Protein AF-A0AB36S4K6-F1 (afdb_monomer_lite)

Sequence (87 aa):
MKRKWESIVGIIGGILALVFFGGLAVTLKKMSIKDFETSYQALKLEKTGTLDNTFHLLQDMTGLFAITLFISLIFLVVAVFFSIREL

Structure (mmCIF, N/CA/C/O backbone):
data_AF-A0AB36S4K6-F1
#
_entry.id   AF-A0AB36S4K6-F1
#
loop_
_atom_site.group_PDB
_atom_site.id
_atom_site.type_symbol
_atom_site.label_atom_id
_atom_site.label_alt_id
_atom_site.label_comp_id
_atom_site.label_asym_id
_atom_site.label_entity_id
_atom_site.label_seq_id
_atom_site.pdbx_PDB_ins_code
_atom_site.Cartn_x
_atom_site.Cartn_y
_atom_site.Cartn_z
_atom_site.occupancy
_atom_site.B_iso_or_equiv
_atom_site.auth_seq_id
_atom_site.auth_comp_id
_atom_site.auth_asym_id
_atom_site.auth_atom_id
_atom_site.pdbx_PDB_model_num
ATOM 1 N N . MET A 1 1 ? 8.202 2.381 -29.418 1.00 53.72 1 MET A N 1
ATOM 2 C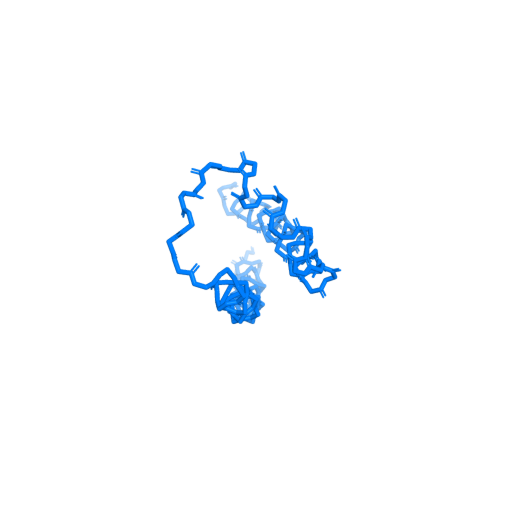 CA . MET A 1 1 ? 7.114 3.076 -28.683 1.00 53.72 1 MET A CA 1
ATOM 3 C C . MET A 1 1 ? 6.494 2.256 -27.541 1.00 53.72 1 MET A C 1
ATOM 5 O O . MET A 1 1 ? 6.123 2.878 -26.558 1.00 53.72 1 MET A O 1
ATOM 9 N N . LYS A 1 2 ? 6.432 0.909 -27.600 1.00 53.06 2 LYS A N 1
ATOM 10 C CA . LYS A 1 2 ? 5.877 0.049 -26.522 1.00 53.06 2 LYS A CA 1
ATOM 11 C C . LYS A 1 2 ? 6.530 0.228 -25.131 1.00 53.06 2 LYS A C 1
ATOM 13 O O . LYS A 1 2 ? 5.814 0.519 -24.183 1.00 53.06 2 LYS A O 1
ATOM 18 N N . ARG A 1 3 ? 7.871 0.193 -25.030 1.00 62.81 3 ARG A N 1
ATOM 19 C CA . ARG A 1 3 ? 8.606 0.294 -23.741 1.00 62.81 3 ARG A CA 1
ATOM 20 C C . ARG A 1 3 ? 8.368 1.597 -22.956 1.00 62.81 3 ARG A C 1
ATOM 22 O O . ARG A 1 3 ? 8.324 1.582 -21.732 1.00 62.81 3 ARG A O 1
ATOM 29 N N . LYS A 1 4 ? 8.178 2.736 -23.642 1.00 66.94 4 LYS A N 1
ATOM 30 C CA . LYS A 1 4 ? 7.895 4.029 -22.977 1.00 66.94 4 LYS A CA 1
ATOM 31 C C . LYS A 1 4 ? 6.511 4.050 -22.319 1.00 66.94 4 LYS A C 1
ATOM 33 O O . LYS A 1 4 ? 6.355 4.653 -21.265 1.00 66.94 4 LYS A O 1
ATOM 38 N N . TRP A 1 5 ? 5.528 3.383 -22.922 1.00 72.44 5 TRP A N 1
ATOM 39 C CA . TRP A 1 5 ? 4.167 3.298 -22.390 1.00 72.44 5 TRP A CA 1
ATOM 40 C C . TRP A 1 5 ? 4.099 2.417 -21.137 1.00 72.44 5 TRP A C 1
ATOM 42 O O . TRP A 1 5 ? 3.482 2.810 -20.153 1.00 72.44 5 TRP A O 1
ATOM 52 N N . GLU A 1 6 ? 4.802 1.281 -21.135 1.00 70.00 6 GLU A N 1
ATOM 53 C CA . GLU A 1 6 ? 4.902 0.386 -19.970 1.00 70.00 6 GLU A CA 1
ATOM 54 C C . GLU A 1 6 ? 5.531 1.092 -18.764 1.00 70.00 6 GLU A C 1
ATOM 56 O O . GLU A 1 6 ? 5.026 0.986 -17.648 1.00 70.00 6 GLU A O 1
ATOM 61 N N . SER A 1 7 ? 6.580 1.889 -18.993 1.00 71.25 7 SER A N 1
ATOM 62 C CA . SER A 1 7 ? 7.220 2.655 -17.922 1.00 71.25 7 SER A CA 1
ATOM 63 C C . SER A 1 7 ? 6.298 3.732 -17.339 1.00 71.25 7 SER A C 1
ATOM 65 O O . SER A 1 7 ? 6.282 3.920 -16.127 1.00 71.25 7 SER A O 1
ATOM 67 N N . ILE A 1 8 ? 5.514 4.429 -18.170 1.00 79.12 8 ILE A N 1
ATOM 68 C CA . ILE A 1 8 ? 4.569 5.461 -17.707 1.00 79.12 8 ILE A CA 1
ATOM 69 C C . ILE A 1 8 ? 3.432 4.827 -16.898 1.00 79.12 8 ILE A C 1
ATOM 71 O O . ILE A 1 8 ? 3.111 5.306 -15.812 1.00 79.12 8 ILE A O 1
ATOM 75 N N . VAL A 1 9 ? 2.859 3.724 -17.387 1.00 80.75 9 VAL A N 1
ATOM 76 C CA . VAL A 1 9 ? 1.797 2.991 -16.680 1.00 80.75 9 VAL A CA 1
ATOM 77 C C . VAL A 1 9 ? 2.315 2.417 -15.359 1.00 80.75 9 VAL A C 1
ATOM 79 O O . VAL A 1 9 ? 1.623 2.511 -14.348 1.00 80.75 9 VAL A O 1
ATOM 82 N N . GLY A 1 10 ? 3.548 1.901 -15.332 1.00 79.00 10 GLY A N 1
ATOM 83 C CA . GLY A 1 10 ? 4.195 1.423 -14.109 1.00 79.00 10 GLY A CA 1
ATOM 84 C C . GLY A 1 10 ? 4.386 2.525 -13.062 1.00 79.00 10 GLY A C 1
ATOM 85 O O . GLY A 1 10 ? 4.071 2.317 -11.892 1.00 79.00 10 GLY A O 1
ATOM 86 N N . ILE A 1 11 ? 4.828 3.718 -13.476 1.00 80.31 11 ILE A N 1
ATOM 87 C CA . ILE A 1 11 ? 4.996 4.870 -12.573 1.00 80.31 11 ILE A CA 1
ATOM 88 C C . ILE A 1 11 ? 3.643 5.335 -12.021 1.00 80.31 11 ILE A C 1
ATOM 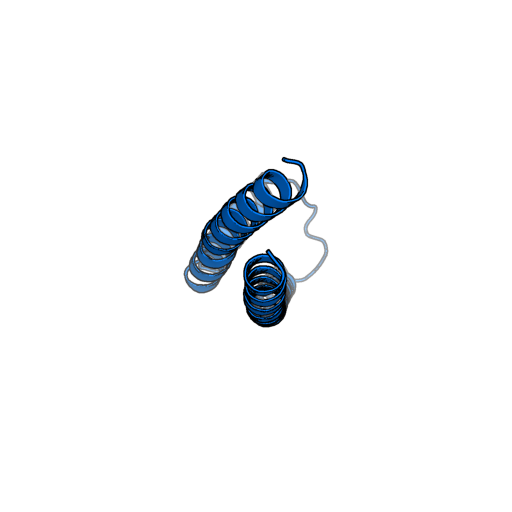90 O O . ILE A 1 11 ? 3.504 5.513 -10.811 1.00 80.31 11 ILE A O 1
ATOM 94 N N . ILE A 1 12 ? 2.630 5.493 -12.880 1.00 85.38 12 ILE A N 1
ATOM 95 C CA . ILE A 1 12 ? 1.286 5.918 -12.459 1.00 85.38 12 ILE A CA 1
ATOM 96 C C . ILE A 1 12 ? 0.673 4.889 -11.502 1.00 85.38 12 ILE A C 1
ATOM 98 O O . ILE A 1 12 ? 0.161 5.265 -10.449 1.00 85.38 12 ILE A O 1
ATOM 102 N N . GLY A 1 13 ? 0.772 3.597 -11.829 1.00 82.50 13 GLY A N 1
ATOM 103 C CA . GLY A 1 13 ? 0.289 2.509 -10.980 1.00 82.50 13 GLY A CA 1
ATOM 104 C C . GLY A 1 13 ? 0.992 2.463 -9.622 1.00 82.50 13 GLY A C 1
ATOM 105 O O . GLY A 1 13 ? 0.329 2.316 -8.597 1.00 82.50 13 GLY A O 1
ATOM 106 N N . GLY A 1 14 ? 2.313 2.670 -9.595 1.00 81.19 14 GLY A N 1
ATOM 107 C CA . GLY A 1 14 ? 3.090 2.751 -8.358 1.00 81.19 14 GLY A CA 1
ATOM 108 C C . GLY A 1 14 ? 2.664 3.917 -7.459 1.00 81.19 14 GLY A C 1
ATOM 109 O O . GLY A 1 14 ? 2.481 3.729 -6.257 1.00 81.19 14 GLY A O 1
ATOM 110 N N . ILE A 1 15 ? 2.438 5.105 -8.031 1.00 81.94 15 ILE A N 1
ATOM 111 C CA . ILE A 1 15 ? 1.972 6.284 -7.280 1.00 81.94 15 ILE A CA 1
ATOM 112 C C . ILE A 1 15 ? 0.555 6.061 -6.738 1.00 81.94 15 ILE A C 1
ATOM 114 O O . ILE A 1 15 ? 0.300 6.333 -5.564 1.00 81.94 15 ILE A O 1
ATOM 118 N N . LEU A 1 16 ? -0.361 5.533 -7.556 1.00 82.62 16 LEU A N 1
ATOM 119 C CA . LEU A 1 16 ? -1.726 5.223 -7.119 1.00 82.62 16 LEU A CA 1
ATOM 120 C C . LEU A 1 16 ? -1.740 4.201 -5.979 1.00 82.62 16 LEU A C 1
ATOM 122 O O . LEU A 1 16 ? -2.456 4.399 -4.998 1.00 82.62 16 LEU A O 1
ATOM 126 N N . ALA A 1 17 ? -0.920 3.151 -6.073 1.00 79.88 17 ALA A N 1
ATOM 127 C CA . ALA A 1 17 ? -0.777 2.165 -5.010 1.00 79.88 17 ALA A CA 1
ATOM 128 C C . ALA A 1 17 ? -0.256 2.814 -3.717 1.00 79.88 17 ALA A C 1
ATOM 130 O O . ALA A 1 17 ? -0.846 2.620 -2.656 1.00 79.88 17 ALA A O 1
ATOM 131 N N . LEU A 1 18 ? 0.786 3.648 -3.792 1.00 78.94 18 LEU A N 1
ATOM 132 C CA . LEU A 1 18 ? 1.307 4.358 -2.619 1.00 78.94 18 LEU A CA 1
ATOM 133 C C . LEU A 1 18 ? 0.252 5.225 -1.932 1.00 78.94 18 LEU A C 1
ATOM 135 O O . LEU A 1 18 ? 0.128 5.179 -0.709 1.00 78.94 18 LEU A O 1
ATOM 139 N N . VAL A 1 19 ? -0.508 6.007 -2.701 1.00 81.06 19 VAL A N 1
ATOM 140 C CA . VAL A 1 19 ? -1.537 6.901 -2.151 1.00 81.06 19 VAL A CA 1
ATOM 141 C C . VAL A 1 19 ? -2.674 6.096 -1.526 1.00 81.06 19 VAL A C 1
ATOM 143 O O . VAL A 1 19 ? -3.083 6.386 -0.402 1.00 81.06 19 VAL A O 1
ATOM 146 N N . PHE A 1 20 ? -3.160 5.063 -2.216 1.00 79.62 20 PHE A N 1
ATOM 147 C CA . PHE A 1 20 ? -4.274 4.247 -1.740 1.00 79.62 20 PHE A CA 1
ATOM 148 C C . PHE A 1 20 ? -3.903 3.461 -0.477 1.00 79.62 20 PHE A C 1
ATOM 150 O O . PHE A 1 20 ? -4.603 3.532 0.531 1.00 79.62 20 PHE A O 1
ATOM 157 N N . PHE A 1 21 ? -2.763 2.768 -0.485 1.00 75.81 21 PHE A N 1
ATOM 158 C CA . PHE A 1 21 ? -2.353 1.931 0.641 1.00 75.81 21 PHE A CA 1
ATOM 159 C C . PHE A 1 21 ? -1.751 2.725 1.796 1.00 75.81 21 PHE A C 1
ATOM 161 O O . PHE A 1 21 ? -2.015 2.399 2.952 1.00 75.81 21 PHE A O 1
ATOM 168 N N . GLY A 1 22 ? -1.027 3.811 1.517 1.00 77.56 22 GLY A N 1
ATOM 169 C CA . GLY A 1 22 ? -0.622 4.767 2.546 1.00 77.56 22 GLY A CA 1
ATOM 170 C C . GLY A 1 22 ? -1.836 5.398 3.234 1.00 77.56 22 GLY A C 1
ATOM 171 O O . GLY A 1 22 ? -1.879 5.479 4.462 1.00 77.56 22 GLY A O 1
ATOM 172 N N . GLY A 1 23 ? -2.862 5.765 2.458 1.00 77.50 23 GLY A N 1
ATOM 173 C CA . GLY A 1 23 ? -4.133 6.279 2.968 1.00 77.50 23 GLY A CA 1
ATOM 174 C C . GLY A 1 23 ? -4.892 5.260 3.822 1.00 77.50 23 GLY A C 1
ATOM 175 O O . GLY A 1 23 ? -5.349 5.603 4.913 1.00 77.50 23 GLY A O 1
ATOM 176 N N . LEU A 1 24 ? -4.968 4.000 3.381 1.00 75.56 24 LEU A N 1
ATOM 177 C CA . LEU A 1 24 ? -5.594 2.910 4.136 1.00 75.56 24 LEU A CA 1
ATOM 178 C C . LEU A 1 24 ? -4.852 2.601 5.439 1.00 75.56 24 LEU A C 1
ATOM 180 O O . LEU A 1 24 ? -5.487 2.508 6.486 1.00 75.56 24 LEU A O 1
ATOM 184 N N . ALA A 1 25 ? -3.521 2.507 5.407 1.00 73.00 25 ALA A N 1
ATOM 185 C CA . ALA A 1 25 ? -2.715 2.239 6.596 1.00 73.00 25 ALA A CA 1
ATOM 186 C C . ALA A 1 25 ? -2.836 3.363 7.639 1.00 73.00 25 ALA A C 1
ATOM 188 O O . ALA A 1 25 ? -2.980 3.093 8.831 1.00 73.00 25 ALA A O 1
ATOM 189 N N . VAL A 1 26 ? -2.830 4.632 7.207 1.00 72.94 26 VAL A N 1
ATOM 190 C CA . VAL A 1 26 ? -3.044 5.780 8.105 1.00 72.94 26 VAL A CA 1
ATOM 191 C C . VAL A 1 26 ? -4.467 5.793 8.656 1.00 72.94 26 VAL A C 1
ATOM 193 O O . VAL A 1 26 ? -4.644 6.044 9.848 1.00 72.94 26 VAL A O 1
ATOM 196 N N . THR A 1 27 ? -5.464 5.508 7.817 1.00 74.62 27 THR A N 1
ATOM 197 C CA . THR A 1 27 ? -6.872 5.448 8.228 1.00 74.62 27 THR A CA 1
ATOM 198 C C . THR A 1 27 ? -7.080 4.363 9.276 1.00 74.62 27 THR A C 1
ATOM 200 O O . THR A 1 27 ? -7.577 4.666 10.352 1.00 74.62 27 THR A O 1
ATOM 203 N N . LEU A 1 28 ? -6.613 3.137 9.033 1.00 71.94 28 LEU A N 1
ATOM 204 C CA . LEU A 1 28 ? -6.749 2.024 9.977 1.00 71.94 28 LEU A CA 1
ATOM 205 C C . LEU A 1 28 ? -5.963 2.246 11.272 1.00 71.94 28 LEU A C 1
ATOM 207 O O . LEU A 1 28 ? -6.465 1.929 12.343 1.00 71.94 28 LEU A O 1
ATOM 211 N N . LYS A 1 29 ? -4.776 2.863 11.209 1.00 69.06 29 LYS A N 1
ATOM 212 C CA . LYS A 1 29 ? -4.002 3.212 12.412 1.00 69.06 29 LYS A CA 1
ATOM 213 C C . LYS A 1 29 ? -4.681 4.289 13.268 1.00 69.06 29 LYS A C 1
ATOM 215 O O . LYS A 1 29 ? -4.471 4.323 14.477 1.00 69.06 29 LYS A O 1
ATOM 220 N N . LYS A 1 30 ? -5.426 5.210 12.649 1.00 71.62 30 LYS A N 1
ATOM 221 C CA . LYS A 1 30 ? -6.130 6.301 13.346 1.00 71.62 30 LYS A CA 1
ATOM 222 C C . LYS A 1 30 ? -7.573 5.960 13.715 1.00 71.62 30 LYS A C 1
ATOM 224 O O . LYS A 1 30 ? -8.167 6.697 14.498 1.00 71.62 30 LYS A O 1
ATOM 229 N N . MET A 1 31 ? -8.135 4.894 13.153 1.00 70.56 31 MET A N 1
ATOM 230 C CA . MET A 1 31 ? -9.510 4.483 13.403 1.00 70.56 31 MET A CA 1
ATOM 231 C C . MET A 1 31 ? -9.633 3.881 14.804 1.00 70.56 31 MET A C 1
ATOM 233 O O . MET A 1 31 ? -8.856 3.012 15.191 1.00 70.56 31 MET A O 1
ATOM 237 N N . SER A 1 32 ? -10.618 4.348 15.569 1.00 66.88 32 SER A N 1
ATOM 238 C CA . SER A 1 32 ? -10.987 3.731 16.842 1.00 66.88 32 SER A CA 1
ATOM 239 C C . SER A 1 32 ? -11.831 2.479 16.594 1.00 66.88 32 SER A C 1
ATOM 241 O O . SER A 1 32 ? -12.591 2.420 15.627 1.00 66.88 32 SER A O 1
ATOM 243 N N . ILE A 1 33 ? -11.779 1.507 17.508 1.00 65.56 33 ILE A N 1
ATOM 244 C CA . ILE A 1 33 ? -12.611 0.288 17.478 1.00 65.56 33 ILE A CA 1
ATOM 245 C C . ILE A 1 33 ? -14.109 0.612 17.312 1.00 65.56 33 ILE A C 1
ATOM 247 O O . ILE A 1 33 ? -14.823 -0.123 16.634 1.00 65.56 33 ILE A O 1
ATOM 251 N N . LYS A 1 34 ? -14.587 1.744 17.853 1.00 66.25 34 LYS A N 1
ATOM 252 C CA . LYS A 1 34 ? -15.985 2.200 17.697 1.00 66.25 34 LYS A CA 1
ATOM 253 C C . LYS A 1 34 ? -16.334 2.635 16.266 1.00 66.25 34 LYS A C 1
ATOM 255 O O . LYS A 1 34 ? -17.439 2.371 15.787 1.00 66.25 34 LYS A O 1
ATOM 260 N N . ASP A 1 35 ? -15.398 3.277 15.574 1.00 69.94 35 ASP A N 1
ATOM 261 C CA . ASP A 1 35 ? -15.582 3.700 14.180 1.00 69.94 35 ASP A CA 1
ATOM 262 C C . ASP A 1 35 ? -15.487 2.497 13.236 1.00 69.94 35 ASP A C 1
ATOM 264 O O . ASP A 1 35 ? -16.212 2.408 12.237 1.00 69.94 35 ASP A O 1
ATOM 268 N N . PHE A 1 36 ? -14.636 1.532 13.594 1.00 68.94 36 PHE A N 1
ATOM 269 C CA . PHE A 1 36 ? -14.574 0.244 12.924 1.00 68.94 36 PHE A CA 1
ATOM 270 C C . PHE A 1 36 ? -15.883 -0.531 13.091 1.00 68.94 36 PHE A C 1
ATOM 272 O O . PHE A 1 36 ? -16.429 -0.982 12.091 1.00 68.94 36 PHE A O 1
ATOM 279 N N . GLU A 1 37 ? -16.442 -0.618 14.305 1.00 66.00 37 GLU A N 1
ATOM 280 C CA . GLU A 1 37 ? -17.736 -1.268 14.556 1.00 66.00 37 GLU A CA 1
ATOM 281 C C . GLU A 1 37 ? -18.853 -0.656 13.707 1.00 66.00 37 GLU A C 1
ATOM 283 O O . GLU A 1 37 ? -19.616 -1.382 13.073 1.00 66.00 37 GLU A O 1
ATOM 288 N N . THR A 1 38 ? -18.911 0.675 13.636 1.00 70.94 38 THR A N 1
ATOM 289 C CA . THR A 1 38 ? -19.913 1.396 12.838 1.00 70.94 38 THR A CA 1
ATOM 290 C C . THR A 1 38 ? -19.782 1.073 11.348 1.00 70.94 38 THR A C 1
ATOM 292 O O . THR A 1 38 ? -20.778 0.811 10.674 1.00 70.94 38 THR A O 1
ATOM 295 N N . SER A 1 39 ? -18.551 1.020 10.834 1.00 68.06 39 SER A N 1
ATOM 296 C CA . SER A 1 39 ? -18.281 0.671 9.433 1.00 68.06 39 SER A CA 1
ATOM 297 C C . SER A 1 39 ? -18.578 -0.804 9.139 1.00 68.06 39 SER A C 1
ATOM 299 O O . SER A 1 39 ? -19.159 -1.134 8.107 1.00 68.06 39 SER A O 1
ATOM 301 N N . TYR A 1 40 ? -18.234 -1.699 10.065 1.00 68.44 40 TYR A N 1
ATOM 302 C CA . TYR A 1 40 ? -18.448 -3.141 9.952 1.00 68.44 40 TYR A CA 1
ATOM 303 C C . TYR A 1 40 ? -19.941 -3.500 9.995 1.00 68.44 40 TYR A C 1
ATOM 305 O O . TYR A 1 40 ? -20.411 -4.322 9.208 1.00 68.44 40 TYR A O 1
ATOM 313 N N . GLN A 1 41 ? -20.713 -2.822 10.854 1.00 66.19 41 GLN A N 1
ATOM 314 C CA . GLN A 1 41 ? -22.172 -2.941 10.899 1.00 66.19 41 GLN A CA 1
ATOM 315 C C . GLN A 1 41 ? -22.839 -2.339 9.654 1.00 66.19 41 GLN A C 1
ATOM 317 O O . GLN A 1 41 ? -23.795 -2.921 9.137 1.00 66.19 41 GLN A O 1
ATOM 322 N N . ALA A 1 42 ? -22.319 -1.226 9.120 1.00 66.81 42 ALA A N 1
ATOM 323 C CA . ALA A 1 42 ? -22.800 -0.647 7.863 1.00 66.81 42 ALA A CA 1
ATOM 324 C C . ALA A 1 42 ? -22.617 -1.599 6.664 1.00 66.81 42 ALA A C 1
ATOM 326 O O . ALA A 1 42 ? -23.429 -1.593 5.739 1.00 66.81 42 ALA A O 1
ATOM 327 N N . LEU A 1 43 ? -21.600 -2.465 6.705 1.00 65.62 43 LEU A N 1
ATOM 328 C CA . LEU A 1 43 ? -21.343 -3.502 5.701 1.00 65.62 43 LEU A CA 1
ATOM 329 C C . LEU A 1 43 ? -22.218 -4.763 5.864 1.00 65.62 43 LEU A C 1
ATOM 331 O O . LEU A 1 43 ? -22.082 -5.689 5.068 1.00 65.62 43 LEU A O 1
ATOM 335 N N . LYS A 1 44 ? -23.129 -4.812 6.854 1.00 60.12 44 LYS A N 1
ATOM 336 C CA . LYS A 1 44 ? -24.012 -5.963 7.151 1.00 60.12 44 LYS A CA 1
ATOM 337 C C . LYS A 1 44 ? -23.283 -7.308 7.314 1.00 60.12 44 LYS A C 1
ATOM 339 O O . LYS A 1 44 ? -23.896 -8.358 7.136 1.00 60.12 44 LYS A O 1
ATOM 344 N N . LEU A 1 45 ? -22.000 -7.308 7.672 1.00 60.44 45 LEU A N 1
ATOM 345 C CA . LEU A 1 45 ? -21.339 -8.547 8.072 1.00 60.44 45 LEU A CA 1
ATOM 346 C C . LEU A 1 45 ? -21.953 -8.994 9.403 1.00 60.44 45 LEU A C 1
ATOM 348 O O . LEU A 1 45 ? -21.879 -8.268 10.397 1.00 60.44 45 LEU A O 1
ATOM 352 N N . GLU A 1 46 ? -22.605 -10.163 9.416 1.00 53.47 46 GLU A N 1
ATOM 353 C CA . GLU A 1 46 ? -23.069 -10.798 10.653 1.00 53.47 46 GLU A CA 1
ATOM 354 C C . GLU A 1 46 ? -21.917 -10.818 11.662 1.00 53.47 46 GLU A C 1
ATOM 356 O O . GLU A 1 46 ? -20.776 -11.087 11.274 1.00 53.47 46 GLU A O 1
ATOM 361 N N . LYS A 1 47 ? -22.210 -10.520 12.941 1.00 55.59 47 LYS A N 1
ATOM 362 C CA . LYS A 1 47 ? -21.258 -10.557 14.067 1.00 55.59 47 LYS A CA 1
ATOM 363 C C . LYS A 1 47 ? -20.667 -11.967 14.215 1.00 55.59 47 LYS A C 1
ATOM 365 O O . LYS A 1 47 ? -21.052 -12.735 15.090 1.00 55.59 47 LYS A O 1
ATOM 370 N N . THR A 1 48 ? -19.733 -12.310 13.343 1.00 51.88 48 THR A N 1
ATOM 371 C CA . THR A 1 48 ? -19.083 -13.611 13.275 1.00 51.88 48 THR A CA 1
ATOM 372 C C . THR A 1 48 ? -17.754 -13.461 14.001 1.00 51.88 48 THR A C 1
ATOM 374 O O . THR A 1 48 ? -16.731 -13.146 13.404 1.00 51.88 48 THR A O 1
ATOM 377 N N . GLY A 1 49 ? -17.800 -13.605 15.329 1.00 58.53 49 GLY A N 1
ATOM 378 C CA . GLY A 1 49 ? -16.635 -13.522 16.217 1.00 58.53 49 GLY A CA 1
ATOM 379 C C . GLY A 1 49 ? -16.463 -12.186 16.951 1.00 58.53 49 GLY A C 1
ATOM 380 O O . GLY A 1 49 ? -17.140 -11.195 16.675 1.00 58.53 49 GLY A O 1
ATOM 381 N N . THR A 1 50 ? -15.560 -12.173 17.938 1.00 64.19 50 THR A N 1
ATOM 382 C CA . THR A 1 50 ? -15.175 -10.984 18.712 1.00 64.19 50 THR A CA 1
ATOM 383 C C . THR A 1 50 ? -14.627 -9.920 17.758 1.00 64.19 50 THR A C 1
ATOM 385 O O . THR A 1 50 ? -13.515 -10.037 17.248 1.00 64.19 50 THR A O 1
ATOM 388 N N . LEU A 1 51 ? -15.434 -8.886 17.499 1.00 67.75 51 LEU A N 1
ATOM 389 C CA . LEU A 1 51 ? -15.141 -7.752 16.612 1.00 67.75 51 LEU A CA 1
ATOM 390 C C . LEU A 1 51 ? -13.748 -7.147 16.864 1.00 67.75 51 LEU A C 1
ATOM 392 O O . LEU A 1 51 ? -13.030 -6.814 15.927 1.00 67.75 51 LEU A O 1
ATOM 396 N N . ASP A 1 52 ? -13.360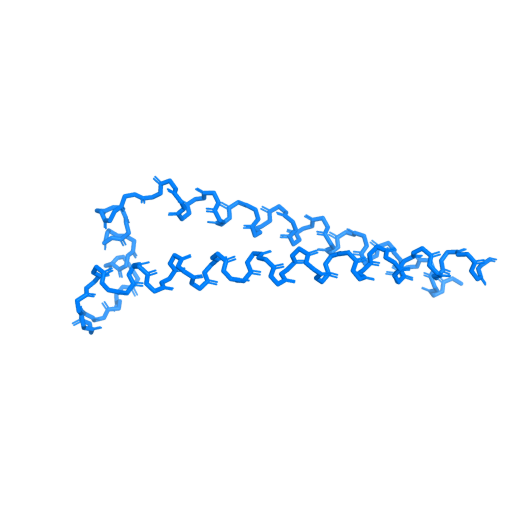 -7.088 18.134 1.00 67.12 52 ASP A N 1
ATOM 397 C CA . ASP A 1 52 ? -12.054 -6.638 18.615 1.00 67.12 52 ASP A CA 1
ATOM 398 C C . ASP A 1 52 ? -10.892 -7.452 18.014 1.00 67.12 52 ASP A C 1
ATOM 400 O O . ASP A 1 52 ? -9.930 -6.906 17.479 1.00 67.12 52 ASP A O 1
ATOM 404 N N . ASN A 1 53 ? -11.054 -8.777 17.968 1.00 70.38 53 ASN A N 1
ATOM 405 C CA . ASN A 1 53 ? -10.070 -9.694 17.403 1.00 70.38 53 ASN A CA 1
ATOM 406 C C . ASN A 1 53 ? -9.976 -9.542 15.877 1.00 70.38 53 ASN A C 1
ATOM 408 O O . ASN A 1 53 ? -8.892 -9.632 15.309 1.00 70.38 53 ASN A O 1
ATOM 412 N N . THR A 1 54 ? -11.104 -9.264 15.212 1.00 72.94 54 THR A N 1
ATOM 413 C CA . THR A 1 54 ? -11.143 -8.989 13.765 1.00 72.94 54 THR A CA 1
ATOM 414 C C . THR A 1 54 ? -10.477 -7.657 13.439 1.00 72.94 54 THR A C 1
ATOM 416 O O . THR A 1 54 ? -9.733 -7.580 12.468 1.00 72.94 54 THR A O 1
ATOM 419 N N . PHE A 1 55 ? -10.695 -6.626 14.259 1.00 71.94 55 PHE A N 1
ATOM 420 C CA . PHE A 1 55 ? -10.042 -5.328 14.115 1.00 71.94 55 PHE A CA 1
ATOM 421 C C . PHE A 1 55 ? -8.523 -5.442 14.268 1.00 71.94 55 PHE A C 1
ATOM 423 O O . PHE A 1 55 ? -7.788 -4.990 13.391 1.00 71.94 55 PHE A O 1
ATOM 430 N N . HIS A 1 56 ? -8.057 -6.113 15.325 1.00 72.56 56 HIS A N 1
ATOM 431 C CA . HIS A 1 56 ? -6.632 -6.347 15.551 1.00 72.56 56 HIS A CA 1
ATOM 432 C C . HIS A 1 56 ? -5.990 -7.169 14.425 1.00 72.56 56 HIS A C 1
ATOM 434 O O . HIS A 1 56 ? -4.933 -6.788 13.925 1.00 72.56 56 HIS A O 1
ATOM 440 N N . LEU A 1 57 ? -6.655 -8.229 13.949 1.00 76.56 57 LEU A N 1
ATOM 441 C CA . LEU A 1 57 ? -6.207 -8.993 12.779 1.00 76.56 57 LEU A CA 1
ATOM 442 C C . LEU A 1 57 ? -6.128 -8.130 11.519 1.00 76.56 57 LEU A C 1
ATOM 444 O O . LEU A 1 57 ? -5.158 -8.231 10.772 1.00 76.56 57 LEU A O 1
ATOM 448 N N . LEU A 1 58 ? -7.125 -7.277 11.271 1.00 76.62 58 LEU A N 1
ATOM 449 C CA . LEU A 1 58 ? -7.139 -6.397 10.103 1.00 76.62 58 LEU A CA 1
ATOM 450 C C . LEU A 1 58 ? -6.025 -5.351 10.179 1.00 76.62 58 LEU A C 1
ATOM 452 O O . LEU A 1 58 ? -5.402 -5.037 9.164 1.00 76.62 58 LEU A O 1
ATOM 456 N N . GLN A 1 59 ? -5.752 -4.834 11.375 1.00 77.00 59 GLN A N 1
ATOM 457 C CA . GLN A 1 59 ? -4.671 -3.891 11.622 1.00 77.00 59 GLN A CA 1
ATOM 458 C C . GLN A 1 59 ? -3.299 -4.537 11.380 1.00 77.00 59 GLN A C 1
ATOM 460 O O . GLN 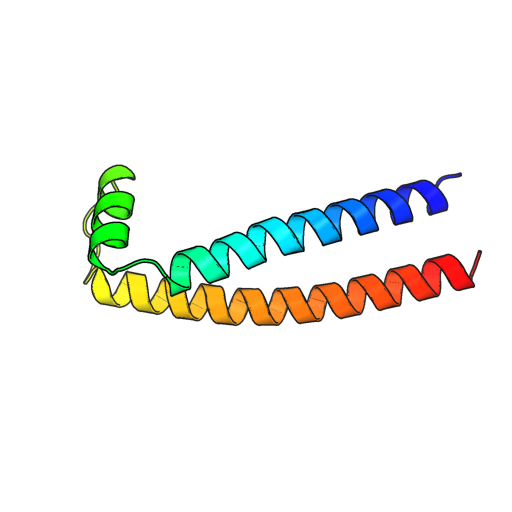A 1 59 ? -2.487 -3.964 10.650 1.00 77.00 59 GLN A O 1
ATOM 465 N N . ASP A 1 60 ? -3.064 -5.741 11.908 1.00 79.44 60 ASP A N 1
ATOM 466 C CA . ASP A 1 60 ? -1.822 -6.493 11.685 1.00 79.44 60 ASP A CA 1
ATOM 467 C C . ASP A 1 60 ? -1.647 -6.889 10.214 1.00 79.44 60 ASP A C 1
ATOM 469 O O . ASP A 1 60 ? -0.579 -6.684 9.634 1.00 79.44 60 ASP A O 1
ATOM 473 N N . MET A 1 61 ? -2.711 -7.378 9.569 1.00 77.75 61 MET A N 1
ATOM 474 C CA . MET A 1 61 ? -2.722 -7.708 8.139 1.00 77.75 61 MET A CA 1
ATOM 475 C C . MET A 1 61 ? -2.40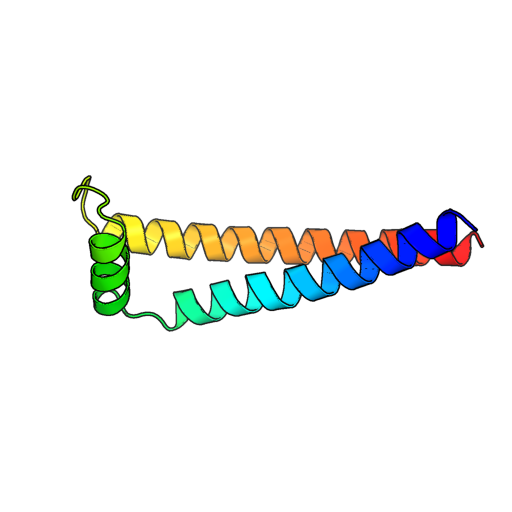8 -6.485 7.280 1.00 77.75 61 MET A C 1
ATOM 477 O O . MET A 1 61 ? -1.625 -6.578 6.339 1.00 77.75 61 MET A O 1
ATOM 481 N N . THR A 1 62 ? -2.969 -5.324 7.618 1.00 79.69 62 THR A N 1
ATOM 482 C CA . THR A 1 62 ? -2.701 -4.068 6.903 1.00 79.69 62 THR A CA 1
ATOM 483 C C . THR A 1 62 ? -1.267 -3.600 7.120 1.00 79.69 62 THR A C 1
ATOM 485 O O . THR A 1 62 ? -0.634 -3.119 6.181 1.00 79.69 62 THR A O 1
ATOM 488 N N . GLY A 1 63 ? -0.727 -3.770 8.330 1.00 76.25 63 GLY A N 1
ATOM 489 C CA . GLY A 1 63 ? 0.675 -3.491 8.630 1.00 76.25 63 GLY A CA 1
ATOM 490 C C . GLY A 1 63 ? 1.622 -4.358 7.799 1.00 76.25 63 GLY A C 1
ATOM 491 O O . GLY A 1 63 ? 2.493 -3.831 7.106 1.00 76.25 63 GLY A O 1
ATOM 492 N N . LEU A 1 64 ? 1.412 -5.677 7.806 1.00 80.19 64 LEU A N 1
ATOM 493 C CA . LEU A 1 64 ? 2.193 -6.628 7.008 1.00 80.19 64 LEU A CA 1
ATOM 494 C C . LEU A 1 64 ? 2.060 -6.351 5.508 1.00 80.19 64 LEU A C 1
ATOM 496 O O . LEU A 1 64 ? 3.063 -6.298 4.799 1.00 80.19 64 LEU A O 1
ATOM 500 N N . PHE A 1 65 ? 0.841 -6.091 5.036 1.00 78.69 65 PHE A N 1
ATOM 501 C CA . PHE A 1 65 ? 0.579 -5.748 3.645 1.00 78.69 65 PHE A CA 1
ATOM 502 C C . PHE A 1 65 ? 1.299 -4.459 3.225 1.00 78.69 65 PHE A C 1
ATOM 504 O O . PHE A 1 65 ? 1.900 -4.418 2.153 1.00 78.69 65 PHE A O 1
ATOM 511 N N . ALA A 1 66 ? 1.310 -3.425 4.072 1.00 76.81 66 ALA A N 1
ATOM 512 C CA . ALA A 1 66 ? 2.031 -2.183 3.799 1.00 76.81 66 ALA A CA 1
ATOM 513 C C . ALA A 1 66 ? 3.548 -2.410 3.671 1.00 76.81 66 ALA A C 1
ATOM 515 O O . ALA A 1 66 ? 4.176 -1.848 2.772 1.00 76.81 66 ALA A O 1
ATOM 516 N N . ILE A 1 67 ? 4.131 -3.266 4.519 1.00 80.62 67 ILE A N 1
ATOM 517 C CA . ILE A 1 67 ? 5.550 -3.647 4.438 1.00 80.62 67 ILE A CA 1
ATOM 518 C C . ILE A 1 67 ? 5.831 -4.382 3.122 1.00 80.62 67 ILE A C 1
ATOM 520 O O . ILE A 1 67 ? 6.764 -4.023 2.401 1.00 80.62 67 ILE A O 1
ATOM 524 N N . THR A 1 68 ? 5.014 -5.381 2.776 1.00 82.00 68 THR A N 1
ATOM 525 C CA . THR A 1 68 ? 5.148 -6.118 1.512 1.00 82.00 68 THR A CA 1
ATOM 526 C C . THR A 1 68 ? 5.047 -5.182 0.312 1.00 82.00 68 THR A C 1
ATOM 528 O O . THR A 1 68 ? 5.871 -5.258 -0.597 1.00 82.00 68 THR A O 1
ATOM 531 N N . LEU A 1 69 ? 4.091 -4.254 0.327 1.00 79.88 69 LEU A N 1
ATOM 532 C CA . LEU A 1 69 ? 3.889 -3.312 -0.765 1.00 79.88 69 LEU A CA 1
ATOM 533 C C . LEU A 1 69 ? 5.058 -2.341 -0.918 1.00 79.88 69 LEU A C 1
ATOM 535 O O . LEU A 1 69 ? 5.463 -2.046 -2.040 1.00 79.88 69 LEU A O 1
ATOM 539 N N . PHE A 1 70 ? 5.641 -1.892 0.195 1.00 80.44 70 PHE A N 1
ATOM 540 C CA . PHE A 1 70 ? 6.848 -1.072 0.178 1.00 80.44 70 PHE A CA 1
ATOM 541 C C . PHE A 1 70 ? 8.019 -1.808 -0.488 1.00 80.44 70 PHE A C 1
ATOM 543 O O . PHE A 1 70 ? 8.687 -1.247 -1.357 1.00 80.44 70 PHE A O 1
ATOM 550 N N . ILE A 1 71 ? 8.216 -3.089 -0.160 1.00 84.88 71 ILE A N 1
ATOM 551 C CA . ILE A 1 71 ? 9.230 -3.938 -0.802 1.00 84.88 71 ILE A CA 1
ATOM 552 C C . ILE A 1 71 ? 8.941 -4.087 -2.301 1.00 84.88 71 ILE A C 1
ATOM 554 O O . ILE A 1 71 ? 9.839 -3.891 -3.122 1.00 84.88 71 ILE A O 1
ATOM 558 N N . SER A 1 72 ? 7.693 -4.375 -2.684 1.00 82.75 72 SER A N 1
ATOM 559 C CA . SER A 1 72 ? 7.291 -4.452 -4.095 1.00 82.75 72 SER A CA 1
ATOM 560 C C . SER A 1 72 ? 7.563 -3.149 -4.846 1.00 82.75 72 SER A C 1
ATOM 562 O O . SER A 1 72 ? 7.958 -3.183 -6.010 1.00 82.75 72 SER A O 1
ATOM 564 N N . LEU A 1 73 ? 7.412 -1.999 -4.186 1.00 80.50 73 LEU A N 1
ATOM 565 C CA . LEU A 1 73 ? 7.678 -0.702 -4.792 1.00 80.50 73 LEU A CA 1
ATOM 566 C C . LEU A 1 73 ? 9.170 -0.456 -5.033 1.00 80.50 73 LEU A C 1
ATOM 568 O O . LEU A 1 73 ? 9.537 0.106 -6.061 1.00 80.50 73 LEU A O 1
ATOM 572 N N . ILE A 1 74 ? 10.036 -0.920 -4.129 1.00 84.81 74 ILE A N 1
ATOM 573 C CA . ILE A 1 74 ? 11.490 -0.887 -4.333 1.00 84.81 74 ILE A CA 1
ATOM 574 C C . ILE A 1 74 ? 11.854 -1.716 -5.568 1.00 84.81 74 ILE A C 1
ATOM 576 O O . ILE A 1 74 ? 12.572 -1.231 -6.442 1.00 84.81 74 ILE A O 1
ATOM 580 N N . PHE A 1 75 ? 11.313 -2.932 -5.685 1.00 83.94 75 PHE A N 1
ATOM 581 C CA . PHE A 1 75 ? 11.520 -3.767 -6.872 1.00 83.94 75 PHE A CA 1
ATOM 582 C C . PHE A 1 75 ? 11.000 -3.104 -8.148 1.00 83.94 75 PHE A C 1
ATOM 584 O O . PHE A 1 75 ? 11.674 -3.161 -9.174 1.00 83.94 75 PHE A O 1
ATOM 591 N N . LEU A 1 76 ? 9.847 -2.434 -8.086 1.00 82.44 76 LEU A N 1
ATOM 592 C CA . LEU A 1 76 ? 9.303 -1.674 -9.208 1.00 82.44 76 LEU A CA 1
ATOM 593 C C . LEU A 1 76 ?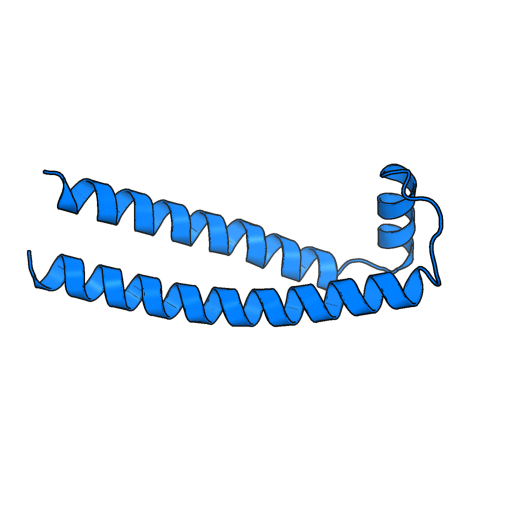 10.259 -0.553 -9.639 1.00 82.44 76 LEU A C 1
ATOM 595 O O . LEU A 1 76 ? 10.546 -0.429 -10.825 1.00 82.44 76 LEU A O 1
ATOM 599 N N . VAL A 1 77 ? 10.791 0.233 -8.697 1.00 81.44 77 VAL A N 1
ATOM 600 C CA . VAL A 1 77 ? 11.759 1.303 -8.994 1.00 81.44 77 VAL A CA 1
ATOM 601 C C . VAL A 1 77 ? 13.025 0.731 -9.631 1.00 81.44 77 VAL A C 1
ATOM 603 O O . VAL A 1 77 ? 13.500 1.270 -10.628 1.00 81.44 77 VAL A O 1
ATOM 606 N N . VAL A 1 78 ? 13.545 -0.383 -9.107 1.00 84.44 78 VAL A N 1
ATOM 607 C CA . VAL A 1 78 ? 14.716 -1.070 -9.672 1.00 84.44 78 VAL A CA 1
ATOM 608 C C . VAL A 1 78 ? 14.426 -1.571 -11.090 1.00 84.44 78 VAL A C 1
ATOM 610 O O . VAL A 1 78 ? 15.221 -1.331 -11.997 1.00 84.44 78 VAL A O 1
ATOM 613 N N . ALA A 1 79 ? 13.274 -2.205 -11.316 1.00 81.88 79 ALA A N 1
ATOM 614 C CA . ALA A 1 79 ? 12.866 -2.696 -12.631 1.00 81.88 79 ALA A CA 1
ATOM 615 C C . ALA A 1 79 ? 12.686 -1.554 -13.645 1.00 81.88 79 ALA A C 1
ATOM 617 O O . ALA A 1 79 ? 13.150 -1.656 -14.780 1.00 81.88 79 ALA A O 1
ATOM 618 N N . VAL A 1 80 ? 12.071 -0.441 -13.232 1.00 78.88 80 VAL A N 1
ATOM 619 C CA . VAL A 1 80 ? 11.942 0.769 -14.056 1.00 78.88 80 VAL A CA 1
ATOM 620 C C . VAL A 1 80 ? 13.321 1.352 -14.373 1.00 78.88 80 VAL A C 1
ATOM 622 O O . VAL A 1 80 ? 13.590 1.672 -15.528 1.00 78.88 80 VAL A O 1
ATOM 625 N N . PHE A 1 81 ? 14.220 1.434 -13.390 1.00 79.38 81 PHE A N 1
ATOM 626 C CA . PHE A 1 81 ? 15.579 1.936 -13.588 1.00 79.38 81 PHE A CA 1
ATOM 627 C C . PHE A 1 81 ? 16.364 1.098 -14.605 1.00 79.38 81 PHE A C 1
ATOM 629 O O . PHE A 1 81 ? 16.952 1.657 -15.530 1.00 79.38 81 PHE A O 1
ATOM 636 N N . PHE A 1 82 ? 16.333 -0.234 -14.490 1.00 77.31 82 PHE A N 1
ATOM 637 C CA . PHE A 1 82 ? 16.944 -1.120 -15.486 1.00 77.31 82 PHE A CA 1
ATOM 638 C C . PHE A 1 82 ? 16.299 -0.962 -16.866 1.00 77.31 82 PHE A C 1
ATOM 640 O O . PHE A 1 82 ? 17.008 -0.844 -17.862 1.00 77.31 82 PHE A O 1
ATOM 647 N N . SER A 1 83 ? 14.969 -0.873 -16.924 1.00 75.75 83 SER A N 1
ATOM 648 C CA . SER A 1 83 ? 14.238 -0.719 -18.184 1.00 75.75 83 SER A CA 1
ATOM 649 C C . SER A 1 83 ? 14.578 0.583 -18.919 1.00 75.75 83 SER A C 1
ATOM 651 O O . SER A 1 83 ? 14.668 0.572 -20.148 1.00 75.75 83 SER A O 1
ATOM 653 N N . ILE A 1 84 ? 14.803 1.681 -18.181 1.00 72.44 84 ILE A N 1
ATOM 654 C CA . ILE A 1 84 ? 15.243 2.978 -18.722 1.00 72.44 84 ILE A CA 1
ATOM 655 C C . ILE A 1 84 ? 16.725 2.949 -19.117 1.00 72.44 84 ILE A C 1
ATOM 657 O O . ILE A 1 84 ? 17.096 3.584 -20.096 1.00 72.44 84 ILE A O 1
ATOM 661 N N . ARG A 1 85 ? 17.582 2.238 -18.375 1.00 67.44 85 ARG A N 1
ATOM 662 C CA . ARG A 1 85 ? 19.028 2.182 -18.644 1.00 67.44 85 ARG A CA 1
ATOM 663 C C . ARG A 1 85 ? 19.386 1.340 -19.876 1.00 67.44 85 ARG A C 1
ATOM 665 O O . ARG A 1 85 ? 20.432 1.557 -20.473 1.00 67.44 85 ARG A O 1
ATOM 672 N N . GLU A 1 86 ? 18.538 0.384 -20.240 1.00 57.91 86 GLU A N 1
ATOM 673 C CA . GLU A 1 86 ? 18.653 -0.413 -21.471 1.00 57.91 86 GLU A CA 1
ATOM 674 C C . GLU A 1 86 ? 18.059 0.263 -22.727 1.00 57.91 86 GLU A C 1
ATOM 676 O O . GLU A 1 86 ? 18.004 -0.358 -23.792 1.00 57.91 86 GLU A O 1
ATOM 681 N N . LEU A 1 87 ? 17.553 1.492 -22.598 1.00 48.00 87 LEU A N 1
ATOM 682 C CA . LEU A 1 87 ? 16.937 2.299 -23.658 1.00 48.00 87 LEU A CA 1
ATOM 683 C C . LEU A 1 87 ? 17.954 3.268 -24.272 1.00 48.00 87 LEU A C 1
ATOM 685 O O . LEU A 1 87 ? 17.838 3.491 -25.498 1.00 48.00 87 LEU A O 1
#

Secondary structure (DSSP, 8-state):
-HHHHHHHHHHHHHHHHHHHHHHHHHHHHH--HHHHHHHHHHTT----S-HHHHHHHHHHHHHHHHHHHHHHHHHHHHHHHHHHHT-

pLDDT: mean 73.05, std 8.64, range [48.0, 85.38]

Organism: NCBI:txid53345

Radius of gyration: 18.06 Å; chains: 1; bounding box: 43×20×47 Å

Foldseek 3Di:
DVLVVVLVCLVVVLVVCCVVLVVVLVCLVPDDLVNQVVVCVVVVDPCPDDSVVVSVVVNVVSVVVVVVSVVVSVVSVVVSVVSVVVD